Protein AF-A0A9X6NBY6-F1 (afdb_monomer_lite)

Sequence (63 aa):
MKYFTRGWYKKMQVLEFVSFIESIKEWSEMDIQSLKEEIEERKIDLLKFLPESIYSIIQNIIV

Radius of gyration: 19.66 Å; chains: 1; bounding box: 35×18×49 Å

Foldseek 3Di:
DPQDDPVNVVVVVVVVVVVVVVVVVVVVPDDPVVVVVVLVVVLVVVVVVDDPVCNVVSVPPDD

Organism: Bacillus thuringiensis subsp. medellin (NCBI:txid79672)

Secondary structure (DSSP, 8-state):
--S--HHHHHHHHHHHHHHHHHHHHHHHHS-HHHHHHHHHHHHHHHHTTS-GGGHHHHHT---

InterPro domains:
  IPR025144 Protein of unknown function DUF4085 [PF13315] (3-61)

Structure (mmCIF, N/CA/C/O backbone):
data_AF-A0A9X6NBY6-F1
#
_entry.id   AF-A0A9X6NBY6-F1
#
loop_
_atom_site.group_PDB
_atom_site.id
_atom_site.type_symbol
_atom_site.label_atom_id
_atom_site.label_alt_id
_atom_site.label_comp_id
_atom_site.label_asym_id
_atom_site.label_entity_id
_atom_site.label_seq_id
_atom_site.pdbx_PDB_ins_code
_atom_site.Cartn_x
_atom_site.Cartn_y
_atom_site.Cartn_z
_atom_site.occupancy
_atom_site.B_iso_or_equiv
_atom_site.auth_seq_id
_atom_site.auth_comp_id
_atom_site.auth_asym_id
_atom_site.auth_atom_id
_atom_site.pdbx_PDB_model_num
ATOM 1 N N . MET A 1 1 ? -11.750 6.510 -34.701 1.00 49.41 1 MET A N 1
ATOM 2 C CA . MET A 1 1 ? -10.556 6.562 -33.828 1.00 49.41 1 MET A CA 1
ATOM 3 C C . MET A 1 1 ? -9.302 6.354 -34.678 1.00 49.41 1 MET A C 1
ATOM 5 O O . MET A 1 1 ? -9.064 5.238 -35.106 1.00 49.41 1 MET A O 1
ATOM 9 N N . LYS A 1 2 ? -8.548 7.416 -35.006 1.00 58.09 2 LYS A N 1
ATOM 10 C CA . LYS A 1 2 ? -7.368 7.355 -35.906 1.00 58.09 2 LYS A CA 1
ATOM 11 C C . LYS A 1 2 ? -6.011 7.280 -35.176 1.00 58.09 2 LYS A C 1
ATOM 13 O O . LYS A 1 2 ? -4.977 7.300 -35.830 1.00 58.09 2 LYS A O 1
ATOM 18 N N . TYR A 1 3 ? -6.001 7.194 -33.844 1.00 62.41 3 TYR A N 1
ATOM 19 C CA . TYR A 1 3 ? -4.781 7.361 -33.036 1.00 62.41 3 TYR A CA 1
ATOM 20 C C . TYR A 1 3 ? -4.137 6.049 -32.562 1.00 62.41 3 TYR A C 1
ATOM 22 O O . TYR A 1 3 ? -2.967 6.040 -32.195 1.00 62.41 3 TYR A O 1
ATOM 30 N N . PHE A 1 4 ? -4.852 4.927 -32.641 1.00 68.81 4 PHE A N 1
ATOM 31 C CA . PHE A 1 4 ? -4.368 3.618 -32.199 1.00 68.81 4 PHE A CA 1
ATOM 32 C C . PHE A 1 4 ? -3.836 2.816 -33.391 1.00 68.81 4 PHE A C 1
ATOM 34 O O . PHE A 1 4 ? -4.476 1.893 -33.891 1.00 68.81 4 PHE A O 1
ATOM 41 N N . THR A 1 5 ? -2.681 3.225 -33.919 1.00 85.88 5 THR A N 1
ATOM 42 C CA . THR A 1 5 ? -2.012 2.493 -35.006 1.00 85.88 5 THR A CA 1
ATOM 43 C C . THR A 1 5 ? -1.211 1.312 -34.454 1.00 85.88 5 THR A C 1
ATOM 45 O O . THR A 1 5 ? -0.822 1.295 -33.287 1.00 85.88 5 THR A O 1
ATOM 48 N N . ARG A 1 6 ? -0.874 0.331 -35.303 1.00 82.12 6 ARG A N 1
ATOM 49 C CA . ARG A 1 6 ? 0.032 -0.771 -34.920 1.00 82.12 6 ARG A CA 1
ATOM 50 C C . ARG A 1 6 ? 1.379 -0.255 -34.390 1.00 82.12 6 ARG A C 1
ATOM 52 O O . ARG A 1 6 ? 1.955 -0.867 -33.497 1.00 82.12 6 ARG A O 1
ATOM 59 N N . GLY A 1 7 ? 1.873 0.861 -34.931 1.00 87.56 7 GLY A N 1
ATOM 60 C CA . GLY A 1 7 ? 3.090 1.519 -34.447 1.00 87.56 7 GLY A CA 1
ATOM 61 C C . GLY A 1 7 ? 2.918 2.122 -33.051 1.00 87.56 7 GLY A C 1
ATOM 62 O O . GLY A 1 7 ? 3.780 1.932 -32.199 1.00 87.56 7 GLY A O 1
ATOM 63 N N . TRP A 1 8 ? 1.781 2.777 -32.794 1.00 83.69 8 TRP A N 1
ATOM 64 C CA . TRP A 1 8 ? 1.425 3.286 -31.467 1.00 83.69 8 TRP A CA 1
ATOM 65 C C . TRP A 1 8 ? 1.335 2.153 -30.436 1.00 83.69 8 TRP A C 1
ATOM 67 O O . TRP A 1 8 ? 1.939 2.252 -29.374 1.00 83.69 8 TRP A O 1
ATOM 77 N N . TYR A 1 9 ? 0.680 1.041 -30.784 1.00 79.88 9 TYR A N 1
ATOM 78 C CA . TYR A 1 9 ? 0.519 -0.105 -29.885 1.00 79.88 9 TYR A CA 1
ATOM 79 C C . TYR A 1 9 ? 1.862 -0.743 -29.510 1.00 79.88 9 TYR A C 1
ATOM 81 O O . TYR A 1 9 ? 2.138 -0.951 -28.334 1.00 79.88 9 TYR A O 1
ATOM 89 N N . LYS A 1 10 ? 2.748 -0.964 -30.491 1.00 85.38 10 LYS A N 1
ATOM 90 C CA . LYS A 1 10 ? 4.103 -1.474 -30.224 1.00 85.38 10 LYS A CA 1
ATOM 91 C C . LYS A 1 10 ? 4.911 -0.539 -29.324 1.00 85.38 10 LYS A C 1
ATOM 93 O O . LYS A 1 10 ? 5.646 -1.012 -28.466 1.00 85.38 10 LYS A O 1
ATOM 98 N N . LYS A 1 11 ? 4.778 0.780 -29.511 1.00 83.81 11 LYS A N 1
ATOM 99 C CA . LYS A 1 11 ? 5.449 1.769 -28.659 1.00 83.81 11 LYS A CA 1
ATOM 100 C C . LYS A 1 11 ? 4.927 1.708 -27.221 1.00 83.81 11 LYS A C 1
ATOM 102 O O . LYS A 1 11 ? 5.734 1.749 -26.302 1.00 83.81 11 LYS A O 1
ATOM 107 N N . MET A 1 12 ? 3.615 1.565 -27.039 1.00 85.06 12 MET A N 1
ATOM 108 C CA . MET A 1 12 ? 3.018 1.426 -25.709 1.00 85.06 12 MET A CA 1
ATOM 109 C C . MET A 1 12 ? 3.452 0.140 -25.008 1.00 85.06 12 MET A C 1
ATOM 111 O O . MET A 1 12 ? 3.858 0.213 -23.860 1.00 85.06 12 MET A O 1
ATOM 115 N N . GLN A 1 13 ? 3.503 -0.999 -25.705 1.00 81.00 13 GLN A N 1
ATOM 116 C CA . GLN A 1 13 ? 3.981 -2.256 -25.108 1.00 81.00 13 GLN A CA 1
ATOM 117 C C . GLN A 1 13 ? 5.420 -2.164 -24.579 1.00 81.00 13 GLN A C 1
ATOM 119 O O . GLN A 1 13 ? 5.729 -2.709 -23.526 1.00 81.00 13 GLN A O 1
ATOM 124 N N . VAL A 1 14 ? 6.311 -1.473 -25.299 1.00 78.44 14 VAL A N 1
ATOM 125 C CA . VAL A 1 14 ? 7.697 -1.273 -24.843 1.00 78.44 14 VAL A CA 1
ATOM 126 C C . VAL A 1 14 ? 7.747 -0.336 -23.635 1.00 78.44 14 VAL A C 1
ATOM 128 O O . VAL A 1 14 ? 8.496 -0.605 -22.703 1.00 78.44 14 VAL A O 1
ATOM 131 N N . LEU A 1 15 ? 6.945 0.734 -23.631 1.00 77.50 15 LEU A N 1
ATOM 132 C CA . LEU A 1 15 ? 6.860 1.658 -22.496 1.00 77.50 15 LEU A CA 1
ATOM 133 C C . LEU A 1 15 ? 6.318 0.963 -21.243 1.00 77.50 15 LEU A C 1
ATOM 135 O O . LEU A 1 15 ? 6.923 1.091 -20.186 1.00 77.50 15 LEU A O 1
ATOM 139 N N . GLU A 1 16 ? 5.247 0.181 -21.381 1.00 72.56 16 GLU A N 1
ATOM 140 C CA . GLU A 1 16 ? 4.666 -0.609 -20.290 1.00 72.56 16 GLU A CA 1
ATOM 141 C C . GLU A 1 16 ? 5.658 -1.646 -19.748 1.00 72.56 16 GLU A C 1
ATOM 143 O O . GLU A 1 16 ? 5.765 -1.835 -18.537 1.00 72.56 16 GLU A O 1
ATOM 148 N N . PHE A 1 17 ? 6.431 -2.292 -20.628 1.00 70.69 17 PHE A N 1
ATOM 149 C CA . PHE A 1 17 ? 7.457 -3.248 -20.216 1.00 70.69 17 PHE A CA 1
ATOM 150 C C . PHE A 1 17 ? 8.604 -2.578 -19.448 1.00 70.69 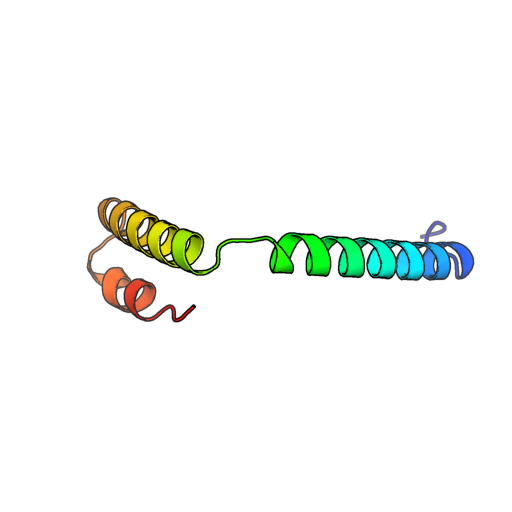17 PHE A C 1
ATOM 152 O O . PHE A 1 17 ? 9.037 -3.099 -18.423 1.00 70.69 17 PHE A O 1
ATOM 159 N N . VAL A 1 18 ? 9.085 -1.417 -19.906 1.00 70.12 18 VAL A N 1
ATOM 160 C CA . VAL A 1 18 ? 10.133 -0.662 -19.197 1.00 70.12 18 VAL A CA 1
ATOM 161 C C . VAL A 1 18 ? 9.622 -0.174 -17.843 1.00 70.12 18 VAL A C 1
ATOM 163 O O . VAL A 1 18 ? 10.289 -0.419 -16.840 1.00 70.12 18 VAL A O 1
ATOM 166 N N . SER A 1 19 ? 8.412 0.396 -17.787 1.00 73.19 19 SER A N 1
ATOM 167 C CA . SER A 1 19 ? 7.810 0.819 -16.516 1.00 73.19 19 SER A CA 1
ATOM 168 C C . SER A 1 19 ? 7.616 -0.351 -15.557 1.00 73.19 19 SER A C 1
ATOM 170 O O . SER A 1 19 ? 7.807 -0.200 -14.359 1.00 73.19 19 SER A O 1
ATOM 172 N N . PHE A 1 20 ? 7.292 -1.540 -16.072 1.00 73.94 20 PHE A N 1
ATOM 173 C CA . PHE A 1 20 ? 7.148 -2.741 -15.256 1.00 73.94 20 PHE A CA 1
ATOM 174 C C . PHE A 1 20 ? 8.478 -3.182 -14.625 1.00 73.94 20 PHE A C 1
ATOM 176 O O . PHE A 1 20 ? 8.503 -3.545 -13.452 1.00 73.94 20 PHE A O 1
ATOM 183 N N . ILE A 1 21 ? 9.590 -3.122 -15.366 1.00 71.00 21 ILE A N 1
ATOM 184 C CA . ILE A 1 21 ? 10.922 -3.438 -14.824 1.00 71.00 21 ILE A CA 1
ATOM 185 C C . ILE A 1 21 ? 11.363 -2.400 -13.785 1.00 71.00 21 ILE A C 1
ATOM 187 O O . ILE A 1 21 ? 11.906 -2.778 -12.746 1.00 71.00 21 ILE A O 1
ATOM 191 N N . GLU A 1 22 ? 11.109 -1.114 -14.038 1.00 74.50 22 GLU A N 1
ATOM 192 C CA . GLU A 1 22 ? 11.365 -0.040 -13.069 1.00 74.50 22 GLU A CA 1
ATOM 193 C C . GLU A 1 22 ? 10.545 -0.251 -11.792 1.00 74.50 22 GLU A C 1
ATOM 195 O O . GLU A 1 22 ? 11.114 -0.248 -10.703 1.00 74.50 22 GLU A O 1
ATOM 200 N N . SER A 1 23 ? 9.257 -0.590 -11.925 1.00 79.50 23 SER A N 1
ATOM 201 C CA . SER A 1 23 ? 8.409 -0.961 -10.790 1.00 79.50 23 SER A CA 1
ATOM 202 C C . SER A 1 23 ? 8.949 -2.182 -10.042 1.00 79.50 23 SER A C 1
ATOM 204 O O . SER A 1 23 ? 9.039 -2.139 -8.826 1.00 79.50 23 SER A O 1
ATOM 206 N N . ILE A 1 24 ? 9.387 -3.258 -10.707 1.00 78.38 24 ILE A N 1
ATOM 207 C CA . ILE A 1 24 ? 9.976 -4.414 -9.996 1.00 78.38 24 ILE A CA 1
ATOM 208 C C . ILE A 1 24 ? 11.186 -3.992 -9.159 1.00 78.38 24 ILE A C 1
ATOM 210 O O . ILE A 1 24 ? 11.340 -4.449 -8.025 1.00 78.38 24 ILE A O 1
ATOM 214 N N . LYS A 1 25 ? 12.048 -3.133 -9.710 1.00 80.38 25 LYS A N 1
ATOM 215 C CA . LYS A 1 25 ? 13.228 -2.648 -8.997 1.00 80.38 25 LYS A CA 1
ATOM 216 C C . LYS A 1 25 ? 12.829 -1.812 -7.780 1.00 80.38 25 LYS A C 1
ATOM 218 O O . LYS A 1 25 ? 13.310 -2.093 -6.687 1.00 80.38 25 LYS A O 1
ATOM 223 N N . GLU A 1 26 ? 11.916 -0.861 -7.955 1.00 80.94 26 GLU A N 1
ATOM 224 C CA . GLU A 1 26 ? 11.373 -0.055 -6.856 1.00 80.94 26 GLU A CA 1
ATOM 225 C C . GLU A 1 26 ? 10.770 -0.943 -5.760 1.00 80.94 26 GLU A C 1
ATOM 227 O O . GLU A 1 26 ? 11.093 -0.785 -4.588 1.00 8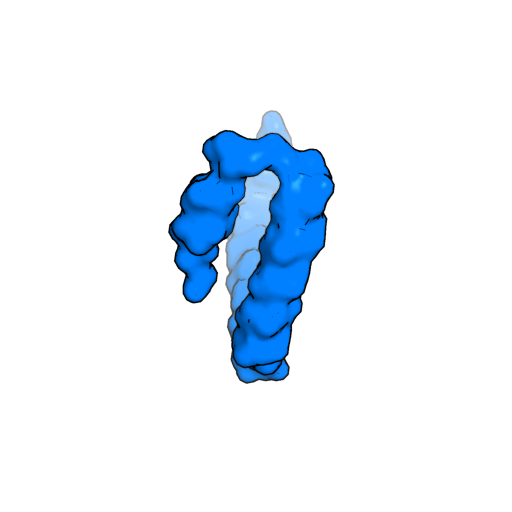0.94 26 GLU A O 1
ATOM 232 N N . TRP A 1 27 ? 9.981 -1.952 -6.135 1.00 81.56 27 TRP A N 1
ATOM 233 C CA . TRP A 1 27 ? 9.355 -2.881 -5.192 1.00 81.56 27 TRP A CA 1
ATOM 234 C C . TRP A 1 27 ? 10.377 -3.769 -4.475 1.00 81.56 27 TRP A C 1
ATOM 236 O O . TRP A 1 27 ? 10.155 -4.149 -3.329 1.00 81.56 27 TRP A O 1
ATOM 246 N N . SER A 1 28 ? 11.499 -4.097 -5.122 1.00 81.38 28 SER A N 1
ATOM 247 C CA . SER A 1 28 ? 12.581 -4.873 -4.498 1.00 81.38 28 SER A CA 1
ATOM 248 C C . SER A 1 28 ? 13.357 -4.086 -3.439 1.00 81.38 28 SER A C 1
ATOM 250 O O . SER A 1 28 ? 13.957 -4.685 -2.549 1.00 81.38 28 SER A O 1
ATOM 252 N N . GLU A 1 29 ? 13.334 -2.757 -3.533 1.00 87.12 29 GLU A N 1
ATOM 253 C CA . GLU A 1 29 ? 13.983 -1.840 -2.592 1.00 87.12 29 GLU A CA 1
ATOM 254 C C . GLU A 1 29 ? 13.031 -1.410 -1.458 1.00 87.12 29 GLU A C 1
ATOM 256 O O . GLU A 1 29 ? 13.469 -0.794 -0.485 1.00 87.12 29 GLU A O 1
ATOM 261 N N . MET A 1 30 ? 11.740 -1.748 -1.550 1.00 85.06 30 MET A N 1
ATOM 262 C CA . MET A 1 30 ? 10.739 -1.417 -0.537 1.00 85.06 30 MET A CA 1
ATOM 263 C C . MET A 1 30 ? 10.848 -2.315 0.698 1.00 85.06 30 MET A C 1
ATOM 265 O O . MET A 1 30 ? 10.922 -3.542 0.609 1.00 85.06 30 MET A O 1
ATOM 269 N N . ASP A 1 31 ? 10.758 -1.696 1.875 1.00 87.38 31 ASP A N 1
ATOM 270 C CA . ASP A 1 31 ? 10.604 -2.417 3.135 1.00 87.38 31 ASP A CA 1
ATOM 271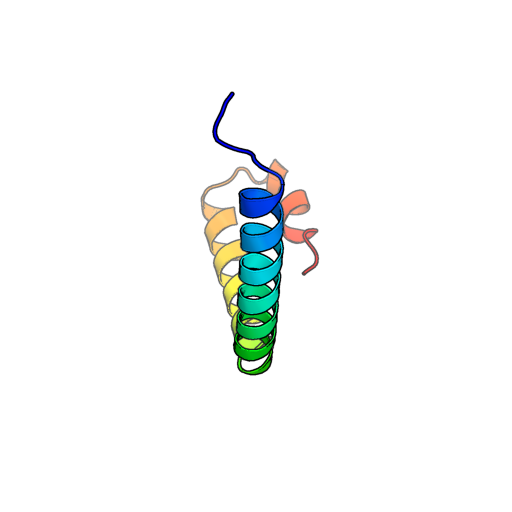 C C . ASP A 1 31 ? 9.155 -2.903 3.294 1.00 87.38 31 ASP A C 1
ATOM 273 O O . ASP A 1 31 ? 8.266 -2.193 3.771 1.00 87.38 31 ASP A O 1
ATOM 277 N N . ILE A 1 32 ? 8.918 -4.146 2.871 1.00 84.94 32 ILE A N 1
ATOM 278 C CA . ILE A 1 32 ? 7.607 -4.807 2.939 1.00 84.94 32 ILE A CA 1
ATOM 279 C C . ILE A 1 32 ? 7.065 -4.836 4.373 1.00 84.94 32 ILE A C 1
ATOM 281 O O . ILE A 1 32 ? 5.849 -4.773 4.563 1.00 84.94 32 ILE A O 1
ATOM 285 N N . GLN A 1 33 ? 7.934 -4.935 5.382 1.00 85.06 33 GLN A N 1
ATOM 286 C CA . GLN A 1 33 ? 7.497 -5.019 6.771 1.00 85.06 33 GLN A CA 1
ATOM 287 C C . GLN A 1 33 ? 6.948 -3.673 7.251 1.00 85.06 33 GLN A C 1
ATOM 289 O O . GLN A 1 33 ? 5.842 -3.629 7.790 1.00 85.06 33 GLN A O 1
ATOM 294 N N . SER A 1 34 ? 7.656 -2.581 6.953 1.00 87.06 34 SER A N 1
ATOM 295 C CA . SER A 1 34 ? 7.185 -1.221 7.240 1.00 87.06 34 SER A CA 1
ATOM 296 C C . SER A 1 34 ? 5.840 -0.921 6.564 1.00 87.06 34 SER A C 1
ATOM 298 O O . SER A 1 34 ? 4.943 -0.357 7.187 1.00 87.06 34 SER A O 1
ATOM 300 N N . LEU A 1 35 ? 5.649 -1.370 5.321 1.00 85.62 35 LEU A N 1
ATOM 301 C CA . LEU A 1 35 ? 4.387 -1.179 4.596 1.00 85.62 35 LEU A CA 1
ATOM 302 C C . LEU A 1 35 ? 3.224 -1.972 5.198 1.00 85.62 35 LEU A C 1
ATOM 304 O O . LEU A 1 35 ? 2.090 -1.495 5.213 1.00 85.62 35 LEU A O 1
ATOM 308 N N . LYS A 1 36 ? 3.484 -3.188 5.690 1.00 86.44 36 LYS A N 1
ATOM 309 C CA . LYS A 1 36 ? 2.465 -3.986 6.385 1.00 86.44 36 LYS A CA 1
ATOM 310 C C . LYS A 1 36 ? 2.015 -3.308 7.673 1.00 86.44 36 LYS A C 1
ATOM 312 O O . LYS A 1 36 ? 0.818 -3.264 7.941 1.00 86.44 36 LYS A O 1
ATO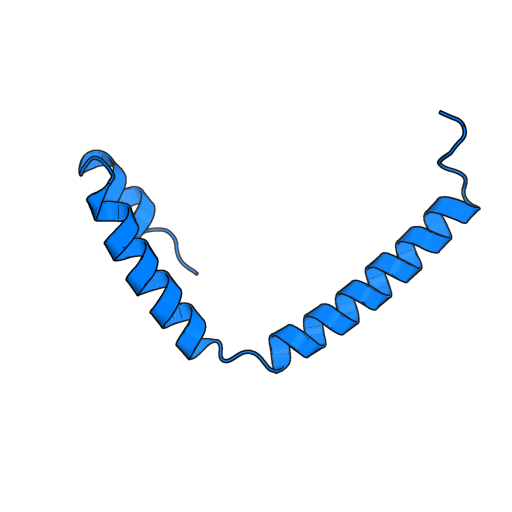M 317 N N . GLU A 1 37 ? 2.957 -2.763 8.435 1.00 90.00 37 GLU A N 1
ATOM 318 C CA . GLU A 1 37 ? 2.668 -2.014 9.661 1.00 90.00 37 GLU A CA 1
ATOM 319 C C . GLU A 1 37 ? 1.849 -0.753 9.354 1.00 90.00 37 GLU A C 1
ATOM 321 O O . GLU A 1 37 ? 0.798 -0.543 9.960 1.00 90.00 37 GLU A O 1
ATOM 326 N N . GLU A 1 38 ? 2.237 0.009 8.328 1.00 90.00 38 GLU A N 1
ATOM 327 C CA . GLU A 1 38 ? 1.498 1.193 7.879 1.00 90.00 38 GLU A CA 1
ATOM 328 C C . GLU A 1 38 ? 0.060 0.859 7.436 1.00 90.00 38 GLU A C 1
ATOM 330 O O . GLU A 1 38 ? -0.882 1.602 7.729 1.00 90.00 38 GLU A O 1
ATOM 335 N N . ILE A 1 39 ? -0.142 -0.263 6.734 1.00 88.38 39 ILE A N 1
ATOM 336 C CA . ILE A 1 39 ? -1.482 -0.711 6.330 1.00 88.38 39 ILE A CA 1
ATOM 337 C C . ILE A 1 39 ? -2.350 -1.015 7.553 1.00 88.38 39 ILE A C 1
ATOM 339 O O . ILE A 1 39 ? -3.523 -0.634 7.559 1.00 88.38 39 ILE A O 1
ATOM 343 N N . GLU A 1 40 ? -1.814 -1.674 8.580 1.00 89.25 40 GLU A N 1
ATOM 344 C CA . GLU A 1 40 ? -2.580 -1.974 9.793 1.00 89.25 40 GLU A CA 1
ATOM 345 C C . GLU A 1 40 ? -2.919 -0.711 10.594 1.00 89.25 40 GLU A C 1
ATOM 347 O O . GLU A 1 40 ? -4.062 -0.554 11.034 1.00 89.25 40 GLU A O 1
ATOM 352 N N . GLU A 1 41 ? -1.995 0.248 10.696 1.00 90.62 41 GLU A N 1
ATOM 353 C CA . GLU A 1 41 ? -2.276 1.557 11.303 1.00 90.62 41 GLU A CA 1
ATOM 354 C C . GLU A 1 41 ? -3.403 2.290 10.560 1.00 90.62 41 GLU A C 1
ATOM 356 O O . GLU A 1 41 ? -4.383 2.738 11.167 1.00 90.62 41 GLU A O 1
ATOM 361 N N . ARG A 1 42 ? -3.331 2.335 9.224 1.00 88.56 42 ARG A N 1
ATOM 362 C CA . ARG A 1 42 ? -4.358 2.971 8.385 1.00 88.56 42 ARG A CA 1
ATOM 363 C C . ARG A 1 42 ? -5.697 2.242 8.433 1.00 88.56 42 ARG A C 1
ATOM 365 O O . ARG A 1 42 ? -6.737 2.898 8.362 1.00 88.56 42 ARG A O 1
ATOM 372 N N . LYS A 1 43 ? -5.705 0.910 8.558 1.00 88.25 43 LYS A N 1
ATOM 373 C CA . LYS A 1 43 ? -6.937 0.134 8.775 1.00 88.25 43 LYS A CA 1
ATOM 374 C C . LYS A 1 43 ? -7.602 0.561 10.078 1.00 88.25 43 LYS A C 1
ATOM 376 O O . LYS A 1 43 ? -8.792 0.867 10.061 1.00 88.25 43 LYS A O 1
ATOM 381 N N . ILE A 1 44 ? -6.852 0.634 11.179 1.00 89.19 44 ILE A N 1
ATOM 382 C CA . ILE A 1 44 ? -7.376 1.067 12.484 1.00 89.19 44 ILE A CA 1
ATOM 383 C C . ILE A 1 44 ? -7.960 2.480 12.392 1.00 89.19 44 ILE A C 1
ATOM 385 O O . ILE A 1 44 ? -9.061 2.723 12.890 1.00 89.19 44 ILE A O 1
ATOM 389 N N . ASP A 1 45 ? -7.259 3.399 11.728 1.00 90.50 45 ASP A N 1
ATOM 390 C CA . ASP A 1 45 ? -7.750 4.761 11.526 1.00 90.50 45 ASP A CA 1
ATOM 391 C C . ASP A 1 45 ? -9.016 4.809 10.672 1.00 90.50 45 ASP A C 1
ATOM 393 O O . ASP A 1 45 ? -9.959 5.516 11.026 1.00 90.50 45 ASP A O 1
ATOM 397 N N . LEU A 1 46 ? -9.088 4.021 9.598 1.00 87.50 46 LEU A N 1
ATOM 398 C CA . LEU A 1 46 ? -10.270 3.933 8.743 1.00 87.50 46 LEU A CA 1
ATOM 399 C C . LEU A 1 46 ? -11.502 3.455 9.520 1.00 87.50 46 LEU A C 1
ATOM 401 O O . LEU A 1 46 ? -12.587 4.010 9.337 1.00 87.50 46 LEU A O 1
ATOM 405 N N . LEU A 1 47 ? -11.345 2.463 10.405 1.00 87.94 47 LEU A N 1
ATOM 406 C CA . LEU A 1 47 ? -12.456 1.948 11.210 1.00 87.94 47 LEU A CA 1
ATOM 407 C C . LEU A 1 47 ? -13.098 3.046 12.068 1.00 87.94 47 LEU A C 1
ATOM 409 O O . LEU A 1 47 ? -14.316 3.052 12.199 1.00 87.94 47 LEU A O 1
ATOM 413 N N . LYS A 1 48 ? -12.333 4.037 12.554 1.00 91.00 48 LYS A N 1
ATOM 414 C CA . LYS A 1 48 ? -12.873 5.168 13.342 1.00 91.00 48 LYS A CA 1
ATOM 415 C C . LYS A 1 48 ? -13.935 5.986 12.596 1.00 91.00 48 LYS A C 1
ATOM 417 O O . LYS A 1 48 ? -14.719 6.680 13.239 1.00 91.00 48 LYS A O 1
ATOM 422 N N . PHE A 1 49 ? -13.952 5.933 11.263 1.00 92.31 49 PHE A N 1
ATOM 423 C CA . PHE A 1 49 ? -14.877 6.694 10.417 1.00 92.31 49 PHE A CA 1
ATOM 424 C C . PHE A 1 49 ? -16.034 5.857 9.864 1.00 92.31 49 PHE A C 1
ATOM 426 O O . PHE A 1 49 ? -16.906 6.402 9.184 1.00 92.31 49 PHE A O 1
ATOM 433 N N . LEU A 1 50 ? -16.050 4.546 10.117 1.00 88.50 50 LEU A N 1
ATOM 434 C CA . LEU A 1 50 ? -17.014 3.624 9.526 1.00 88.50 50 LEU A CA 1
ATOM 435 C C . LEU A 1 50 ? -17.960 3.031 10.579 1.00 88.50 50 LEU A C 1
ATOM 437 O O . LEU A 1 50 ? -17.620 2.956 11.756 1.00 88.50 50 LEU A O 1
ATOM 441 N N . PRO A 1 51 ? -19.158 2.576 10.178 1.00 93.25 51 PRO A N 1
ATOM 442 C CA . PRO A 1 51 ? -20.027 1.808 11.061 1.00 93.25 51 PRO A CA 1
ATOM 443 C C . PRO A 1 51 ? -19.410 0.456 11.445 1.00 93.25 51 PRO A C 1
ATOM 445 O O . PRO A 1 51 ? -18.847 -0.240 10.595 1.00 93.25 51 PRO A O 1
ATOM 448 N N . GLU A 1 52 ? -19.624 0.030 12.693 1.00 90.56 52 GLU A N 1
ATOM 449 C CA . GLU A 1 52 ? -19.126 -1.248 13.234 1.00 90.56 52 GLU A CA 1
ATOM 450 C C . GLU A 1 52 ? -19.544 -2.472 12.402 1.00 90.56 52 GLU A C 1
ATOM 452 O O . GLU A 1 52 ? -18.815 -3.461 12.328 1.00 90.56 52 GLU A O 1
ATOM 457 N N . SER A 1 53 ? -20.684 -2.397 11.705 1.00 91.56 53 SER A N 1
ATOM 458 C CA . SER A 1 53 ? -21.178 -3.466 10.828 1.00 91.56 53 SER A CA 1
ATOM 459 C C . SER A 1 53 ? -20.234 -3.812 9.668 1.00 91.56 53 SER A C 1
ATOM 461 O O . SER A 1 53 ? -20.347 -4.900 9.106 1.00 91.56 53 SER A O 1
ATOM 463 N N . ILE A 1 54 ? -19.305 -2.917 9.312 1.00 86.75 54 ILE A N 1
ATOM 464 C CA . ILE A 1 54 ? -18.349 -3.091 8.207 1.00 86.75 54 ILE A CA 1
ATOM 465 C C . ILE A 1 54 ? -16.973 -3.563 8.716 1.00 86.75 54 ILE A C 1
ATOM 467 O O . ILE A 1 54 ? -16.140 -4.013 7.929 1.00 86.75 54 ILE A O 1
ATOM 471 N N . TYR A 1 55 ? -16.725 -3.537 10.030 1.00 87.00 55 TYR A N 1
ATOM 472 C CA . TYR A 1 55 ? -15.395 -3.799 10.597 1.00 87.00 55 TYR A CA 1
ATOM 473 C C . TYR A 1 55 ? -14.870 -5.194 10.246 1.00 87.00 55 TYR A C 1
ATOM 475 O O . TYR A 1 55 ? -13.706 -5.340 9.875 1.00 87.00 55 TYR A O 1
ATOM 483 N N . SER A 1 56 ? -15.739 -6.207 10.281 1.00 84.38 56 SER A N 1
ATOM 484 C CA . SER A 1 56 ? -15.382 -7.587 9.932 1.00 84.38 56 SER A CA 1
ATOM 485 C C . SER A 1 56 ? -14.963 -7.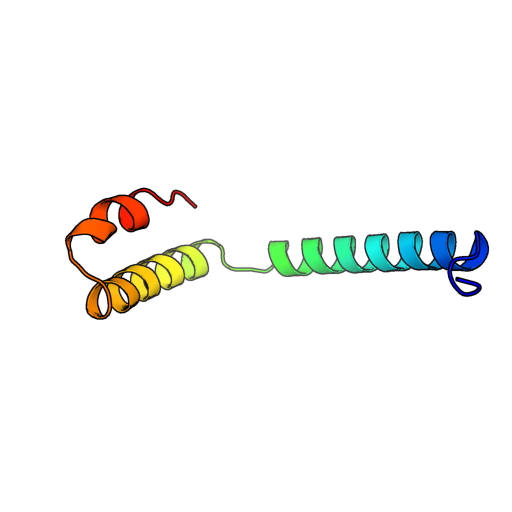742 8.468 1.00 84.38 56 SER A C 1
ATOM 487 O O . SER A 1 56 ? -14.116 -8.574 8.158 1.00 84.38 56 SER A O 1
ATOM 489 N N . ILE A 1 57 ? -15.510 -6.932 7.558 1.00 85.25 57 ILE A N 1
ATOM 490 C CA . ILE A 1 57 ? -15.140 -6.949 6.138 1.00 85.25 57 ILE A CA 1
ATOM 491 C C . ILE A 1 57 ? -13.720 -6.406 5.973 1.00 85.25 57 ILE A C 1
ATOM 493 O O . ILE A 1 57 ? -12.920 -7.001 5.261 1.00 85.25 57 ILE A O 1
ATOM 497 N N . ILE A 1 58 ? -13.397 -5.312 6.665 1.00 82.12 58 ILE A N 1
ATOM 498 C CA . ILE A 1 58 ? -12.097 -4.634 6.5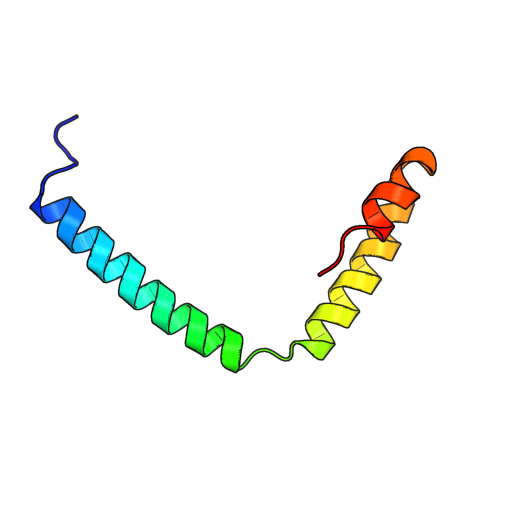59 1.00 82.12 58 ILE A CA 1
ATOM 499 C C . ILE A 1 58 ? -10.985 -5.433 7.242 1.00 82.12 58 ILE A C 1
ATOM 501 O O . ILE A 1 58 ? -9.888 -5.544 6.697 1.00 82.12 58 ILE A O 1
ATOM 505 N N . GLN A 1 59 ? -11.270 -6.039 8.396 1.00 78.81 59 GLN A N 1
ATOM 506 C CA . GLN A 1 59 ? -10.310 -6.890 9.106 1.00 78.81 59 GLN A CA 1
ATOM 507 C C . GLN A 1 59 ? -9.962 -8.165 8.323 1.00 78.81 59 GLN A C 1
ATOM 509 O O . GLN A 1 59 ? -8.840 -8.650 8.422 1.00 78.81 59 GLN A O 1
ATOM 514 N N . ASN A 1 60 ? -10.885 -8.675 7.501 1.00 78.50 60 ASN A N 1
ATOM 515 C CA . ASN A 1 60 ? -10.659 -9.856 6.665 1.00 78.50 60 ASN A CA 1
ATOM 516 C C . ASN A 1 60 ? -9.943 -9.558 5.333 1.00 78.50 60 ASN A C 1
ATOM 518 O O . ASN A 1 60 ? -9.720 -10.481 4.548 1.00 78.50 60 ASN A O 1
ATOM 522 N N . ILE A 1 61 ? -9.570 -8.303 5.053 1.00 71.19 61 ILE A N 1
ATOM 523 C CA . ILE A 1 61 ? -8.724 -7.973 3.898 1.00 71.19 61 ILE A CA 1
ATOM 524 C C . ILE A 1 61 ? -7.294 -8.434 4.212 1.00 71.19 61 ILE A C 1
ATOM 526 O O . ILE A 1 61 ? -6.536 -7.744 4.902 1.00 71.19 61 ILE A O 1
ATOM 530 N N . ILE A 1 62 ? -6.952 -9.626 3.721 1.00 54.16 62 ILE A N 1
ATOM 531 C CA . ILE A 1 62 ? -5.603 -10.201 3.778 1.00 54.16 62 ILE A CA 1
ATOM 532 C C . ILE A 1 62 ? -4.731 -9.500 2.725 1.00 54.16 62 ILE A C 1
ATOM 534 O O . ILE A 1 62 ? -5.136 -9.402 1.565 1.00 54.16 62 ILE A O 1
ATOM 538 N N . VAL A 1 63 ? -3.553 -9.026 3.146 1.00 56.25 63 VAL A N 1
ATOM 539 C CA . VAL A 1 63 ? -2.476 -8.497 2.287 1.00 56.25 63 VAL A CA 1
ATOM 540 C C . VAL A 1 63 ? -1.355 -9.519 2.188 1.00 56.25 63 VAL A C 1
ATOM 542 O O . VAL A 1 63 ? -0.917 -10.011 3.254 1.00 56.25 63 VAL A O 1
#

pLDDT: mean 81.23, std 9.63, range [49.41, 93.25]